Protein AF-A0A7S0SU77-F1 (afdb_monomer_lite)

Structure (mmCIF, N/CA/C/O backbone):
data_AF-A0A7S0SU77-F1
#
_entry.id   AF-A0A7S0SU77-F1
#
loop_
_atom_site.group_PDB
_atom_site.id
_atom_site.type_symbol
_atom_site.label_atom_id
_atom_site.label_alt_id
_atom_site.label_comp_id
_atom_site.label_asym_id
_atom_site.label_entity_id
_atom_site.label_seq_id
_at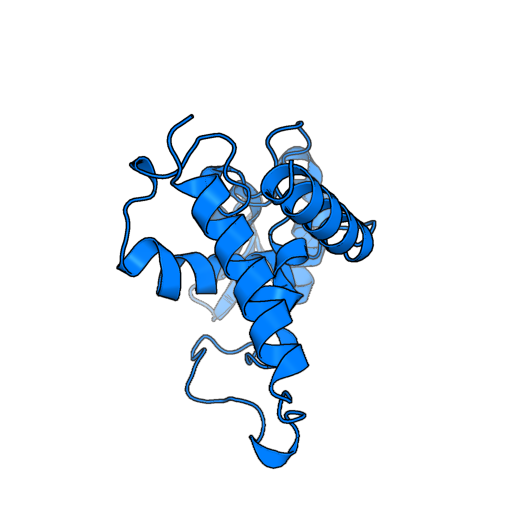om_site.pdbx_PDB_ins_code
_atom_site.Cartn_x
_atom_site.Cartn_y
_atom_site.Cartn_z
_atom_site.occupancy
_atom_site.B_iso_or_equiv
_atom_site.auth_seq_id
_atom_site.auth_comp_id
_atom_site.auth_asym_id
_atom_site.auth_atom_id
_atom_site.pdbx_PDB_model_num
ATOM 1 N N . VAL A 1 1 ? -9.411 13.682 30.760 1.00 48.12 1 VAL A N 1
ATOM 2 C CA . VAL A 1 1 ? -8.298 12.911 31.389 1.00 48.12 1 VAL A CA 1
ATOM 3 C C . VAL A 1 1 ? -8.343 11.433 31.009 1.00 48.12 1 VAL A C 1
ATOM 5 O O . VAL A 1 1 ? -7.315 10.919 30.594 1.00 48.12 1 VAL A O 1
ATOM 8 N N . LYS A 1 2 ? -9.505 10.758 31.080 1.00 39.22 2 LYS A N 1
ATOM 9 C CA . LYS A 1 2 ? -9.653 9.355 30.642 1.00 39.22 2 LYS A CA 1
ATOM 10 C C . LYS A 1 2 ? -9.350 9.152 29.146 1.00 39.22 2 LYS A C 1
ATOM 12 O O . LYS A 1 2 ? -8.587 8.250 28.825 1.00 39.22 2 LYS A O 1
ATOM 17 N N . ASP A 1 3 ? -9.814 10.048 28.273 1.00 48.28 3 ASP A N 1
ATOM 18 C CA . ASP A 1 3 ? -9.594 9.938 26.815 1.00 48.28 3 ASP A CA 1
ATOM 19 C C . ASP A 1 3 ? -8.122 10.114 26.414 1.00 48.28 3 ASP A C 1
ATOM 21 O O . ASP A 1 3 ? -7.603 9.381 25.577 1.00 48.28 3 ASP A O 1
ATOM 25 N N . LEU A 1 4 ? -7.402 11.013 27.096 1.00 39.03 4 LEU A N 1
ATOM 26 C CA . LEU A 1 4 ? -5.976 11.242 26.852 1.00 39.03 4 LEU A CA 1
ATOM 27 C C . LEU A 1 4 ? -5.129 10.021 27.241 1.00 39.03 4 LEU A C 1
ATOM 29 O O . LEU A 1 4 ? -4.204 9.658 26.522 1.00 39.03 4 LEU A O 1
ATOM 33 N N . ILE A 1 5 ? -5.459 9.347 28.348 1.00 43.38 5 ILE A N 1
ATOM 34 C CA . ILE A 1 5 ? -4.754 8.132 28.785 1.00 43.38 5 ILE A CA 1
ATOM 35 C C . ILE A 1 5 ? -5.025 6.980 27.812 1.00 43.38 5 ILE A C 1
ATOM 37 O O . ILE A 1 5 ? -4.089 6.273 27.447 1.00 43.38 5 ILE A O 1
ATOM 41 N N . VAL A 1 6 ? -6.263 6.817 27.333 1.00 51.12 6 VAL A N 1
ATOM 42 C CA . VAL A 1 6 ? -6.616 5.782 26.343 1.00 51.12 6 VAL A CA 1
ATOM 43 C C . VAL A 1 6 ? -5.863 6.007 25.030 1.00 51.12 6 VAL A C 1
ATOM 45 O O . VAL A 1 6 ? -5.179 5.096 24.571 1.00 51.12 6 VAL A O 1
ATOM 48 N N . LEU A 1 7 ? -5.870 7.231 24.494 1.00 45.81 7 LEU A N 1
ATOM 49 C CA . LEU A 1 7 ? -5.096 7.602 23.302 1.00 45.81 7 LEU A CA 1
ATOM 50 C C . LEU A 1 7 ? -3.590 7.382 23.493 1.00 45.81 7 LEU A C 1
ATOM 52 O O . LEU A 1 7 ? -2.919 6.867 22.601 1.00 45.81 7 LEU A O 1
ATOM 56 N N . THR A 1 8 ? -3.051 7.713 24.669 1.00 48.44 8 THR A N 1
ATOM 57 C CA . THR A 1 8 ? -1.627 7.502 24.975 1.00 48.44 8 THR A CA 1
ATOM 58 C C . THR A 1 8 ? -1.294 6.011 25.041 1.00 48.44 8 THR A C 1
ATOM 60 O O . THR A 1 8 ? -0.286 5.583 24.490 1.00 48.44 8 THR A O 1
ATOM 63 N N . THR A 1 9 ? -2.159 5.191 25.639 1.00 50.31 9 THR A N 1
ATOM 64 C CA . THR A 1 9 ? -1.949 3.738 25.770 1.00 50.31 9 THR A CA 1
ATOM 65 C C . THR A 1 9 ? -2.099 3.023 24.423 1.00 50.31 9 THR A C 1
ATOM 67 O O . THR A 1 9 ? -1.315 2.128 24.110 1.00 50.31 9 THR A O 1
ATOM 70 N N . ILE A 1 10 ? -3.044 3.459 23.583 1.00 54.28 10 ILE A N 1
ATOM 71 C CA . ILE A 1 10 ? -3.222 2.967 22.209 1.00 54.28 10 ILE A CA 1
ATOM 72 C C . ILE A 1 10 ? -2.020 3.351 21.345 1.00 54.28 10 ILE A C 1
ATOM 74 O O . ILE A 1 10 ? -1.447 2.479 20.694 1.00 54.28 10 ILE A O 1
ATOM 78 N N . ASN A 1 11 ? -1.554 4.603 21.415 1.00 54.16 11 ASN A N 1
ATOM 79 C CA . ASN A 1 11 ? -0.317 5.024 20.755 1.00 54.16 11 ASN A CA 1
ATOM 80 C C . ASN A 1 11 ? 0.896 4.228 21.249 1.00 54.16 11 ASN A C 1
ATOM 82 O O . ASN A 1 11 ? 1.755 3.880 20.447 1.00 54.16 11 ASN A O 1
ATOM 86 N N . ILE A 1 12 ? 0.984 3.900 22.540 1.00 54.06 12 ILE A N 1
ATOM 87 C CA . ILE A 1 12 ? 2.059 3.056 23.083 1.00 54.06 12 ILE A CA 1
ATOM 88 C C . ILE A 1 12 ? 2.008 1.643 22.485 1.00 54.06 12 ILE A C 1
ATOM 90 O O . ILE A 1 12 ? 3.059 1.097 22.168 1.00 54.06 12 ILE A O 1
ATOM 94 N N . ILE A 1 13 ? 0.825 1.056 22.280 1.00 54.81 13 ILE A N 1
ATOM 95 C CA . ILE A 1 13 ? 0.684 -0.294 21.707 1.00 54.81 13 ILE A CA 1
ATOM 96 C C . ILE A 1 13 ? 0.943 -0.294 20.193 1.00 54.81 13 ILE A C 1
ATOM 98 O O . ILE A 1 13 ? 1.699 -1.148 19.734 1.00 54.81 13 ILE A O 1
ATOM 102 N N . ILE A 1 14 ? 0.425 0.686 19.441 1.00 54.72 14 ILE A N 1
ATOM 103 C CA . ILE A 1 14 ? 0.741 0.874 18.010 1.00 54.72 14 ILE A CA 1
ATOM 104 C C . ILE A 1 14 ? 2.252 1.097 17.828 1.00 54.72 14 ILE A C 1
ATOM 106 O O . ILE A 1 14 ? 2.876 0.505 16.950 1.00 54.72 14 ILE A O 1
ATOM 110 N N . ASN A 1 15 ? 2.884 1.880 18.710 1.00 51.88 15 ASN A N 1
ATOM 111 C CA . ASN A 1 15 ? 4.339 2.053 18.701 1.00 51.88 15 ASN A CA 1
ATOM 112 C C . ASN A 1 15 ? 5.105 0.803 19.170 1.00 51.88 15 ASN A C 1
ATOM 114 O O . ASN A 1 15 ? 6.265 0.643 18.802 1.00 51.88 15 ASN A O 1
ATOM 118 N N . LYS A 1 16 ? 4.493 -0.099 19.947 1.00 49.44 16 LYS A N 1
ATOM 119 C CA . LYS A 1 16 ? 5.104 -1.374 20.364 1.00 49.44 16 LYS A CA 1
ATOM 120 C C . LYS A 1 16 ? 5.043 -2.437 19.261 1.00 49.44 16 LYS A C 1
ATOM 122 O O . LYS A 1 16 ? 5.884 -3.330 19.251 1.00 49.44 16 LYS A O 1
ATOM 127 N N . SER A 1 17 ? 4.082 -2.340 18.337 1.00 48.34 17 SER A N 1
ATOM 128 C CA . SER A 1 17 ? 3.985 -3.179 17.132 1.00 48.34 17 SER A CA 1
ATOM 129 C C . SER A 1 17 ? 4.717 -2.614 15.913 1.00 48.34 17 SER A C 1
ATOM 131 O O . SER A 1 17 ? 4.782 -3.299 14.895 1.00 48.34 17 SER A O 1
ATOM 133 N N . LYS A 1 18 ? 5.272 -1.399 16.003 1.00 55.78 18 LYS A N 1
ATOM 134 C CA . LYS A 1 18 ? 6.080 -0.793 14.939 1.00 55.78 18 LYS A CA 1
ATOM 135 C C . LYS A 1 18 ? 7.290 -1.676 14.653 1.00 55.78 18 LYS A C 1
ATOM 137 O O . LYS A 1 18 ? 8.194 -1.783 15.485 1.00 55.78 18 LYS A O 1
ATOM 142 N N . SER A 1 19 ? 7.327 -2.322 13.491 1.00 54.78 19 SER A N 1
ATOM 143 C CA . SER A 1 19 ? 8.553 -2.981 13.051 1.00 54.78 19 SER A CA 1
ATOM 144 C C . SER A 1 19 ? 9.591 -1.914 12.703 1.00 54.78 19 SER A C 1
ATOM 146 O O . SER A 1 19 ? 9.255 -0.861 12.161 1.00 54.78 19 SER A O 1
ATOM 148 N N . SER A 1 20 ? 10.869 -2.169 13.006 1.00 63.09 20 SER A N 1
ATOM 149 C CA . SER A 1 20 ? 11.957 -1.232 12.676 1.00 63.09 20 SER A CA 1
ATOM 150 C C . SER A 1 20 ? 12.059 -0.961 11.170 1.00 63.09 20 SER A C 1
ATOM 152 O O . SER A 1 20 ? 12.514 0.107 10.776 1.00 63.09 20 SER A O 1
ATOM 154 N N . ASP A 1 21 ? 11.580 -1.903 10.349 1.00 79.75 21 ASP A N 1
ATOM 155 C CA . ASP A 1 21 ? 11.402 -1.761 8.906 1.00 79.75 21 ASP A CA 1
ATOM 156 C C . ASP A 1 21 ? 9.926 -1.909 8.529 1.00 79.75 21 ASP A C 1
ATOM 158 O O . ASP A 1 21 ? 9.311 -2.945 8.784 1.00 79.75 21 ASP A O 1
ATOM 162 N N . CYS A 1 22 ? 9.358 -0.890 7.885 1.00 89.88 22 CYS A N 1
ATOM 163 C CA . CYS A 1 22 ? 7.989 -0.931 7.375 1.00 89.88 22 CYS A CA 1
ATOM 164 C C . CYS A 1 22 ? 7.856 -1.967 6.247 1.00 89.88 22 CYS A C 1
ATOM 166 O O . CYS A 1 22 ? 8.540 -1.878 5.229 1.00 89.88 22 CYS A O 1
ATOM 168 N N . SER A 1 23 ? 6.960 -2.944 6.388 1.00 92.06 23 SER A N 1
ATOM 169 C CA . SER A 1 23 ? 6.750 -3.960 5.348 1.00 92.06 23 SER A CA 1
ATOM 170 C C . SER A 1 23 ? 5.911 -3.407 4.191 1.00 92.06 23 SER A C 1
ATOM 172 O O . SER A 1 23 ? 4.736 -3.094 4.375 1.00 92.06 23 SER A O 1
ATOM 174 N N . LEU A 1 24 ? 6.488 -3.329 2.986 1.00 92.69 24 LEU A N 1
ATOM 175 C CA . LEU A 1 24 ? 5.788 -2.872 1.775 1.00 92.69 24 LEU A CA 1
ATOM 176 C C . LEU A 1 24 ? 4.546 -3.731 1.463 1.00 92.69 24 LEU A C 1
ATOM 178 O O . LEU A 1 24 ? 3.462 -3.187 1.283 1.00 92.69 24 LEU A O 1
ATOM 182 N N . ASP A 1 25 ? 4.672 -5.065 1.494 1.00 90.12 25 ASP A N 1
ATOM 183 C CA . ASP A 1 25 ? 3.552 -5.989 1.231 1.00 90.12 25 ASP A CA 1
ATOM 184 C C . ASP A 1 25 ? 2.403 -5.812 2.234 1.00 90.12 25 ASP A C 1
ATOM 186 O O . ASP A 1 25 ? 1.240 -5.767 1.837 1.00 90.12 25 ASP A O 1
ATOM 190 N N . LEU A 1 26 ? 2.707 -5.670 3.530 1.00 90.56 26 LEU A N 1
ATOM 191 C CA . LEU A 1 26 ? 1.669 -5.453 4.543 1.00 90.56 26 LEU A CA 1
ATOM 192 C C . LEU A 1 26 ? 1.050 -4.057 4.421 1.00 90.56 26 LEU A C 1
ATOM 194 O O . LEU A 1 26 ? -0.166 -3.926 4.529 1.00 90.56 26 LEU A O 1
ATOM 198 N N . SER A 1 27 ? 1.860 -3.033 4.134 1.00 93.75 27 SER A N 1
ATOM 199 C CA . SER A 1 27 ? 1.376 -1.673 3.873 1.00 93.75 27 SER A CA 1
ATOM 200 C C . SER A 1 27 ? 0.378 -1.659 2.712 1.00 93.75 27 SER A C 1
ATOM 202 O O . SER A 1 27 ? -0.703 -1.083 2.825 1.00 93.75 27 SER A O 1
ATOM 204 N N . ARG A 1 28 ? 0.688 -2.380 1.626 1.00 93.06 28 ARG A N 1
ATOM 205 C CA . ARG A 1 28 ? -0.196 -2.557 0.468 1.00 93.06 28 ARG A CA 1
ATOM 206 C C . ARG A 1 28 ? -1.517 -3.231 0.836 1.00 93.06 28 ARG A C 1
ATOM 208 O O . ARG A 1 28 ? -2.565 -2.756 0.408 1.00 93.06 28 ARG A O 1
ATOM 215 N N . ARG A 1 29 ? -1.496 -4.300 1.644 1.00 90.06 29 ARG A N 1
ATOM 216 C CA . ARG A 1 29 ? -2.728 -4.970 2.118 1.00 90.06 29 ARG A CA 1
ATOM 217 C C . ARG A 1 29 ? -3.611 -4.027 2.920 1.00 90.06 29 ARG A C 1
ATOM 219 O O . ARG A 1 29 ? -4.811 -3.954 2.680 1.00 90.06 29 ARG A O 1
ATOM 226 N N . VAL A 1 30 ? -3.014 -3.298 3.860 1.00 92.19 30 VAL A N 1
ATOM 227 C CA . VAL A 1 30 ? -3.751 -2.335 4.683 1.00 92.19 30 VAL A CA 1
ATOM 228 C C . VAL A 1 30 ? -4.334 -1.228 3.809 1.00 92.19 30 VAL A C 1
ATOM 230 O O . VAL A 1 30 ? -5.505 -0.903 3.959 1.00 92.19 30 VAL A O 1
ATOM 233 N N . LEU A 1 31 ? -3.579 -0.709 2.837 1.00 93.12 31 LEU A N 1
ATOM 234 C CA . LEU A 1 31 ? -4.092 0.276 1.885 1.00 93.12 31 LEU A CA 1
ATOM 235 C C . LEU A 1 31 ? -5.298 -0.253 1.090 1.00 93.12 31 LEU A C 1
ATOM 237 O O . LEU A 1 31 ? -6.276 0.470 0.911 1.00 93.12 31 LEU A O 1
ATOM 241 N N . GLN A 1 32 ? -5.255 -1.505 0.625 1.00 90.62 32 GLN A N 1
ATOM 242 C CA . GLN A 1 32 ? -6.391 -2.133 -0.061 1.00 90.62 32 GLN A CA 1
ATOM 243 C C . GLN A 1 32 ? -7.636 -2.187 0.834 1.00 90.62 32 GLN A C 1
ATOM 245 O O . GLN A 1 32 ? -8.726 -1.849 0.377 1.00 90.62 32 GLN A O 1
ATOM 250 N N . LEU A 1 33 ? -7.471 -2.542 2.109 1.00 89.00 33 LEU A N 1
ATOM 251 C CA . LEU A 1 33 ? -8.566 -2.601 3.079 1.00 89.00 33 LEU A CA 1
ATOM 252 C C . LEU A 1 33 ? -9.108 -1.223 3.444 1.00 89.00 33 LEU A C 1
ATOM 254 O O . LEU A 1 33 ? -10.317 -1.053 3.519 1.00 89.00 33 LEU A O 1
ATOM 258 N N . ILE A 1 34 ? -8.244 -0.220 3.601 1.00 91.12 34 ILE A N 1
ATOM 259 C CA . ILE A 1 34 ? -8.670 1.170 3.801 1.00 91.12 34 ILE A CA 1
ATOM 260 C C . ILE A 1 34 ? -9.534 1.624 2.622 1.00 91.12 34 ILE A C 1
ATOM 262 O O . ILE A 1 34 ? -10.622 2.158 2.828 1.00 91.12 34 ILE A O 1
ATOM 266 N N . ASN A 1 35 ? -9.097 1.368 1.387 1.00 90.69 35 ASN A N 1
ATOM 267 C CA . ASN A 1 35 ? -9.875 1.723 0.201 1.00 90.69 35 ASN A CA 1
ATOM 268 C C . ASN A 1 35 ? -11.226 0.991 0.150 1.00 90.69 35 ASN A C 1
ATOM 270 O O . ASN A 1 35 ? -12.231 1.582 -0.235 1.00 90.69 35 ASN A O 1
ATOM 274 N N . GLN A 1 36 ? -11.254 -0.285 0.538 1.00 86.81 36 GLN A N 1
ATOM 275 C CA . GLN A 1 36 ? -12.454 -1.115 0.477 1.00 86.81 36 GLN A CA 1
ATOM 276 C C . GLN A 1 36 ? -13.458 -0.819 1.599 1.00 86.81 36 GLN A C 1
ATOM 278 O O . GLN A 1 36 ? -14.658 -0.759 1.339 1.00 86.81 36 GLN A O 1
ATOM 283 N N . ASP A 1 37 ? -12.989 -0.667 2.835 1.00 84.25 37 ASP A N 1
ATOM 284 C CA . ASP A 1 37 ? -13.837 -0.660 4.031 1.00 84.25 37 ASP A CA 1
ATOM 285 C C . ASP A 1 37 ? -14.029 0.746 4.618 1.00 84.25 37 ASP A C 1
ATOM 287 O O . ASP A 1 37 ? -15.045 0.999 5.258 1.00 84.25 37 ASP A O 1
ATOM 291 N N . VAL A 1 38 ? -13.078 1.664 4.405 1.00 87.75 38 VAL A N 1
ATOM 292 C CA . VAL A 1 38 ? -13.149 3.039 4.930 1.00 87.75 38 VAL A CA 1
ATOM 293 C C . VAL A 1 38 ? -13.573 4.000 3.824 1.00 87.75 38 VAL A C 1
ATOM 295 O O . VAL A 1 38 ? -14.620 4.634 3.922 1.00 87.75 38 VAL A O 1
ATOM 298 N N . LEU A 1 39 ? -12.811 4.075 2.731 1.00 89.31 39 LEU A N 1
ATOM 299 C CA . LEU A 1 39 ? -13.058 5.057 1.665 1.00 89.31 39 LEU A CA 1
ATOM 300 C C . LEU A 1 39 ? -14.261 4.725 0.773 1.00 89.31 39 LEU A C 1
ATOM 302 O O . LEU A 1 39 ? -14.671 5.545 -0.043 1.00 89.31 39 LEU A O 1
ATOM 306 N N . SER A 1 40 ? -14.859 3.544 0.940 1.00 89.00 40 SER A N 1
ATOM 307 C CA . SER A 1 40 ? -16.170 3.235 0.362 1.00 89.00 40 SER A CA 1
ATOM 308 C C . SER A 1 40 ? -17.320 3.958 1.072 1.00 89.00 40 SER A C 1
ATOM 310 O O . SER A 1 40 ? -18.411 4.055 0.514 1.00 89.00 40 SER A O 1
ATOM 312 N N . ILE A 1 41 ? -17.081 4.470 2.285 1.00 87.88 41 ILE A N 1
ATOM 313 C CA . ILE A 1 41 ? -18.077 5.130 3.139 1.00 87.88 41 ILE A CA 1
ATOM 314 C C . ILE A 1 41 ? -17.813 6.639 3.227 1.00 87.88 41 ILE A C 1
ATOM 316 O O . ILE A 1 41 ? -18.756 7.428 3.241 1.00 87.88 41 ILE A O 1
ATOM 320 N N . VAL A 1 42 ? -16.543 7.051 3.284 1.00 88.12 42 VAL A N 1
ATOM 321 C CA . VAL A 1 42 ? -16.132 8.450 3.502 1.00 88.12 42 VAL A CA 1
ATOM 322 C C . VAL A 1 42 ? -15.123 8.924 2.455 1.00 88.12 42 VAL A C 1
ATOM 324 O O . VAL A 1 42 ? -14.344 8.137 1.925 1.00 88.12 42 VAL A O 1
ATOM 327 N N . SER A 1 43 ? -15.107 10.229 2.165 1.00 87.62 43 SER A N 1
ATOM 328 C CA . SER A 1 43 ? -14.126 10.814 1.238 1.00 87.62 43 SER A CA 1
ATOM 329 C C . SER A 1 43 ? -12.765 10.994 1.908 1.00 87.62 43 SER A C 1
ATOM 331 O O . SER A 1 43 ? -12.689 11.392 3.071 1.00 87.62 43 SER A O 1
ATOM 333 N N . ILE A 1 44 ? -11.682 10.807 1.151 1.00 86.88 44 ILE A N 1
ATOM 334 C CA . ILE A 1 44 ? -10.321 11.114 1.612 1.00 86.88 44 ILE A CA 1
ATOM 335 C C . ILE A 1 44 ? -10.167 12.583 2.039 1.00 86.88 44 ILE A C 1
ATOM 337 O O . ILE A 1 44 ? -9.430 12.867 2.978 1.00 86.88 44 ILE A O 1
ATOM 341 N N . ASP A 1 45 ? -10.915 13.500 1.416 1.00 88.25 45 ASP A N 1
ATOM 342 C CA . ASP A 1 45 ? -10.881 14.939 1.724 1.00 88.25 45 ASP A CA 1
ATOM 343 C C . ASP A 1 45 ? -11.501 15.268 3.087 1.00 88.25 45 ASP A C 1
ATOM 345 O O . ASP A 1 45 ? -11.249 16.328 3.651 1.00 88.25 45 ASP A O 1
ATOM 349 N N . SER A 1 46 ? -12.319 14.356 3.623 1.00 87.44 46 SER A N 1
ATOM 350 C CA . SER A 1 46 ? -12.888 14.485 4.968 1.00 87.44 46 SER A CA 1
ATOM 351 C C . SER A 1 46 ? -11.942 13.998 6.067 1.00 87.44 46 SER A C 1
ATOM 353 O O . SER A 1 46 ? -12.229 14.186 7.246 1.00 87.44 46 SER A O 1
ATOM 355 N N . MET A 1 47 ? -10.816 13.377 5.698 1.00 89.44 47 MET A N 1
ATOM 356 C CA . MET A 1 47 ? -9.818 12.902 6.650 1.00 89.44 47 MET A CA 1
ATOM 357 C C . MET A 1 47 ? -8.872 14.040 7.043 1.00 89.44 47 MET A C 1
ATOM 359 O O . MET A 1 47 ? -8.354 14.760 6.190 1.00 89.44 47 MET A O 1
ATOM 363 N N . SER A 1 48 ? -8.557 14.139 8.333 1.00 88.81 48 SER A N 1
ATOM 364 C CA . SER A 1 48 ? -7.499 15.014 8.841 1.00 88.81 48 SER A CA 1
ATOM 365 C C . SER A 1 48 ? -6.177 14.778 8.101 1.00 88.81 48 SER A C 1
ATOM 367 O O . SER A 1 48 ? -5.801 13.637 7.808 1.00 88.81 48 SER A O 1
ATOM 369 N N . SER A 1 49 ? -5.414 15.845 7.851 1.00 86.88 49 SER A N 1
ATOM 370 C CA . SER A 1 49 ? -4.071 15.745 7.263 1.00 86.88 49 SER A CA 1
ATOM 371 C C . SER A 1 49 ? -3.107 14.932 8.132 1.00 86.88 49 SER A C 1
ATOM 373 O O . SER A 1 49 ? -2.157 14.350 7.614 1.00 86.88 49 SER A O 1
ATOM 375 N N . ASN A 1 50 ? -3.369 14.849 9.440 1.00 84.38 50 ASN A N 1
ATOM 376 C CA . ASN A 1 50 ? -2.584 14.071 10.398 1.00 84.38 50 ASN A CA 1
ATOM 377 C C . ASN A 1 50 ? -3.089 12.627 10.558 1.00 84.38 50 ASN A C 1
ATOM 379 O O . ASN A 1 50 ? -2.506 11.857 11.321 1.00 84.38 50 ASN A O 1
ATOM 383 N N . CYS A 1 51 ? -4.161 12.246 9.857 1.00 90.00 51 CYS A N 1
ATOM 384 C CA . CYS A 1 51 ? -4.699 10.897 9.917 1.00 90.00 51 CYS A CA 1
ATOM 385 C C . CYS A 1 51 ? -3.662 9.880 9.425 1.00 90.00 51 CYS A C 1
ATOM 387 O O . CYS A 1 51 ? -3.175 9.941 8.291 1.00 90.00 51 CYS A O 1
ATOM 389 N N . GLN A 1 52 ? -3.368 8.899 10.273 1.00 89.06 52 GLN A N 1
ATOM 390 C CA . GLN A 1 52 ? -2.365 7.876 9.987 1.00 89.06 52 GLN A CA 1
ATOM 391 C C . GLN A 1 52 ? -2.837 6.844 8.952 1.00 89.06 52 GLN A C 1
ATOM 393 O O . GLN A 1 52 ? -2.018 6.198 8.302 1.00 89.06 52 GLN A O 1
ATOM 398 N N . LEU A 1 53 ? -4.156 6.706 8.779 1.00 91.56 53 LEU A N 1
ATOM 399 C CA . LEU A 1 53 ? -4.765 5.863 7.747 1.00 91.56 53 LEU A CA 1
ATOM 400 C C . LEU A 1 53 ? -4.981 6.600 6.421 1.00 91.56 53 LEU A C 1
ATOM 402 O O . LEU A 1 53 ? -5.468 5.991 5.474 1.00 91.56 53 LEU A O 1
ATOM 406 N N . ASN A 1 54 ? -4.651 7.892 6.328 1.00 92.56 54 ASN A N 1
ATOM 407 C CA . ASN A 1 54 ? -4.837 8.637 5.090 1.00 92.56 54 ASN A CA 1
ATOM 408 C C . ASN A 1 54 ? -3.910 8.057 4.000 1.00 92.56 54 ASN A C 1
ATOM 410 O O . ASN A 1 54 ? -2.687 8.078 4.177 1.00 92.56 54 ASN A O 1
ATOM 414 N N . PRO A 1 55 ? -4.443 7.570 2.862 1.00 93.62 55 PRO A N 1
ATOM 415 C CA . PRO A 1 55 ? -3.631 7.033 1.770 1.00 93.62 55 PRO A CA 1
ATOM 416 C C . PRO A 1 55 ? -2.529 7.974 1.278 1.00 93.62 55 PRO A C 1
ATOM 418 O O . PRO A 1 55 ? -1.460 7.505 0.885 1.00 93.62 55 PRO A O 1
ATOM 421 N N . ASN A 1 56 ? -2.753 9.290 1.333 1.00 93.06 56 ASN A N 1
ATOM 422 C CA . ASN A 1 56 ? -1.771 10.292 0.911 1.00 93.06 56 ASN A CA 1
ATOM 423 C C . ASN A 1 56 ? -0.551 10.34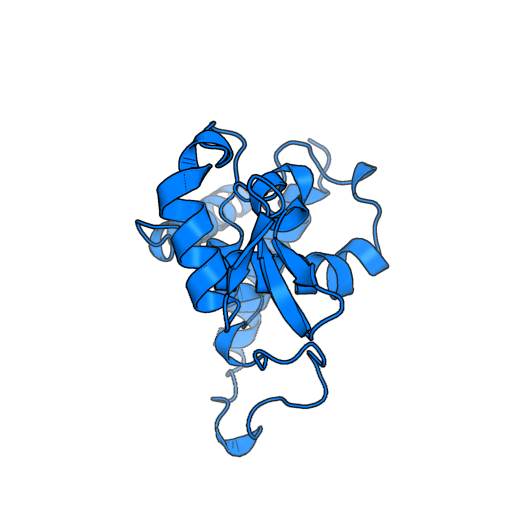9 1.838 1.00 93.06 56 ASN A C 1
ATOM 425 O O . ASN A 1 56 ? 0.535 10.729 1.405 1.00 93.06 56 ASN A O 1
ATOM 429 N N . ASN A 1 57 ? -0.716 9.924 3.090 1.00 93.44 57 ASN A N 1
ATOM 430 C CA . ASN A 1 57 ? 0.359 9.837 4.067 1.00 93.44 57 ASN A CA 1
ATOM 431 C C . ASN A 1 57 ? 1.116 8.505 3.980 1.00 93.44 57 ASN A C 1
ATOM 433 O O . ASN A 1 57 ? 2.127 8.346 4.658 1.00 93.44 57 ASN A O 1
ATOM 437 N N . ASN A 1 58 ? 0.681 7.534 3.167 1.00 94.94 58 ASN A N 1
ATOM 438 C CA . ASN A 1 58 ? 1.385 6.260 3.038 1.00 94.94 58 ASN A CA 1
ATOM 439 C C . ASN A 1 58 ? 2.813 6.479 2.526 1.00 94.94 58 ASN A C 1
ATOM 441 O O . ASN A 1 58 ? 3.029 6.958 1.412 1.00 94.94 58 ASN A O 1
ATOM 445 N N . LYS A 1 59 ? 3.803 6.030 3.301 1.00 95.38 59 LYS A N 1
ATOM 446 C CA . LYS A 1 59 ? 5.217 6.203 2.957 1.00 95.38 59 LYS A CA 1
ATOM 447 C C . LYS A 1 59 ? 5.643 5.570 1.627 1.00 95.38 59 LYS A C 1
ATOM 449 O O . LYS A 1 59 ? 6.676 5.946 1.074 1.00 95.38 59 LYS A O 1
ATOM 454 N N . TYR A 1 60 ? 4.874 4.596 1.143 1.00 96.62 60 TYR A N 1
ATOM 455 C CA . TYR A 1 60 ? 5.117 3.875 -0.105 1.00 96.62 60 TYR A CA 1
ATOM 456 C C . TYR A 1 60 ? 4.187 4.291 -1.248 1.00 96.62 60 TYR A C 1
ATOM 458 O O . TYR A 1 60 ? 4.172 3.621 -2.275 1.00 96.62 60 TYR A O 1
ATOM 466 N N . ILE A 1 61 ? 3.430 5.386 -1.110 1.00 95.12 61 ILE A N 1
ATOM 467 C CA . ILE A 1 61 ? 2.424 5.792 -2.102 1.00 95.12 61 ILE A CA 1
ATOM 468 C C . ILE A 1 61 ? 2.981 5.896 -3.530 1.00 95.12 61 ILE A C 1
ATOM 470 O O . ILE A 1 61 ? 2.323 5.461 -4.470 1.00 95.12 61 ILE A O 1
ATOM 474 N N . ASP A 1 62 ? 4.196 6.422 -3.705 1.00 96.31 62 ASP A N 1
ATOM 475 C CA . ASP A 1 62 ? 4.807 6.546 -5.032 1.00 96.31 62 ASP A CA 1
ATOM 476 C C . ASP A 1 62 ? 5.341 5.207 -5.560 1.00 96.31 62 ASP A C 1
ATOM 478 O O . ASP A 1 62 ? 5.123 4.868 -6.722 1.00 96.31 62 ASP A O 1
ATOM 482 N N . ILE A 1 63 ? 5.942 4.392 -4.685 1.00 96.19 63 ILE A N 1
ATOM 483 C CA . ILE A 1 63 ? 6.389 3.032 -5.018 1.00 96.19 63 ILE A CA 1
ATOM 484 C C . ILE A 1 63 ? 5.221 2.178 -5.525 1.00 96.19 63 ILE A C 1
ATOM 486 O O . ILE A 1 63 ? 5.355 1.485 -6.533 1.00 96.19 63 ILE A O 1
ATOM 490 N N . GLU A 1 64 ? 4.070 2.243 -4.850 1.00 94.88 64 GLU A N 1
ATOM 491 C CA . GLU A 1 64 ? 2.862 1.505 -5.233 1.00 94.88 64 GLU A CA 1
ATOM 492 C C . GLU A 1 64 ? 2.319 1.949 -6.594 1.00 94.88 64 GLU A C 1
ATOM 494 O O . GLU A 1 64 ? 1.939 1.109 -7.410 1.00 94.88 64 GLU A O 1
ATOM 499 N N . LYS A 1 65 ? 2.349 3.257 -6.890 1.00 95.25 65 LYS A N 1
ATOM 500 C CA . LYS A 1 65 ? 1.943 3.790 -8.202 1.00 95.25 65 LYS A CA 1
ATOM 501 C C . LYS A 1 65 ? 2.788 3.256 -9.354 1.00 95.25 65 LYS A C 1
ATOM 503 O O . LYS A 1 65 ? 2.291 3.237 -10.471 1.00 95.25 65 LYS A O 1
ATOM 508 N N . HIS A 1 66 ? 4.015 2.815 -9.087 1.00 96.31 66 HIS A N 1
ATOM 509 C CA . HIS A 1 66 ? 4.950 2.293 -10.084 1.00 96.31 66 HIS A CA 1
ATOM 510 C C . HIS A 1 66 ? 5.120 0.766 -10.009 1.00 96.31 66 HIS A C 1
ATOM 512 O O . HIS A 1 66 ? 6.060 0.211 -10.585 1.00 96.31 66 HIS A O 1
ATOM 518 N N . HIS A 1 67 ? 4.236 0.064 -9.300 1.00 93.94 67 HIS A N 1
ATOM 519 C CA . HIS A 1 67 ? 4.245 -1.390 -9.177 1.00 93.94 67 HIS A CA 1
ATOM 520 C C . HIS A 1 67 ? 3.158 -2.004 -10.078 1.00 93.94 67 HIS A C 1
ATOM 522 O O . HIS A 1 67 ? 1.989 -2.092 -9.701 1.00 93.94 67 HIS A O 1
ATOM 528 N N . HIS A 1 68 ? 3.537 -2.433 -11.286 1.00 92.56 68 HIS A N 1
ATOM 529 C CA . HIS A 1 68 ? 2.587 -2.850 -12.326 1.00 92.56 68 HIS A CA 1
ATOM 530 C C . HIS A 1 68 ? 2.685 -4.337 -12.675 1.00 92.56 68 HIS A C 1
ATOM 532 O O . HIS A 1 68 ? 3.715 -4.976 -12.466 1.00 92.56 68 HIS A O 1
ATOM 538 N N . ILE A 1 69 ? 1.620 -4.867 -13.277 1.00 93.19 69 ILE A N 1
ATOM 539 C CA . ILE A 1 69 ? 1.643 -6.129 -14.023 1.00 93.19 69 ILE A CA 1
ATOM 540 C C . ILE A 1 69 ? 1.667 -5.762 -15.509 1.00 93.19 69 ILE A C 1
ATOM 542 O O . ILE A 1 69 ? 0.829 -4.987 -15.968 1.00 93.19 69 ILE A O 1
ATOM 546 N N . SER A 1 70 ? 2.648 -6.273 -16.246 1.00 93.19 70 SER A N 1
ATOM 547 C CA . SER A 1 70 ? 2.789 -6.054 -17.683 1.00 93.19 70 SER A CA 1
ATOM 548 C C . SER A 1 70 ? 1.747 -6.853 -18.474 1.00 93.19 70 SER A C 1
ATOM 550 O O . SER A 1 70 ? 1.109 -7.776 -17.965 1.00 93.19 70 SER A O 1
ATOM 552 N N . ASN A 1 71 ? 1.649 -6.578 -19.776 1.00 90.06 71 ASN A N 1
ATOM 553 C CA . ASN A 1 71 ? 0.787 -7.343 -20.685 1.00 90.06 71 ASN A CA 1
ATOM 554 C C . ASN A 1 71 ? 1.151 -8.841 -20.760 1.00 90.06 71 ASN A C 1
ATOM 556 O O . ASN A 1 71 ? 0.304 -9.650 -21.126 1.00 90.06 71 ASN A O 1
ATOM 560 N N . SER A 1 72 ? 2.393 -9.220 -20.424 1.00 91.12 72 SER A N 1
ATOM 561 C CA . SER A 1 72 ? 2.830 -10.624 -20.369 1.00 91.12 72 SER A CA 1
ATOM 562 C C . SER A 1 72 ? 2.484 -11.320 -19.049 1.00 91.12 72 SER A C 1
ATOM 564 O O . SER A 1 72 ? 2.778 -12.504 -18.896 1.00 91.12 72 SER A O 1
ATOM 566 N N . GLY A 1 73 ? 1.886 -10.607 -18.089 1.00 91.94 73 GLY A N 1
ATOM 567 C CA . GLY A 1 73 ? 1.622 -11.108 -16.740 1.00 91.94 73 GLY A CA 1
ATOM 568 C C . GLY A 1 73 ? 2.840 -11.079 -15.808 1.00 91.94 73 GLY A C 1
ATOM 569 O O . GLY A 1 73 ? 2.733 -11.505 -14.659 1.00 91.94 73 GLY A O 1
ATOM 570 N N . ASP A 1 74 ? 3.989 -10.572 -16.268 1.00 95.38 74 ASP A N 1
ATOM 571 C CA . ASP A 1 74 ? 5.159 -10.353 -15.416 1.00 95.38 74 ASP A CA 1
ATOM 572 C C . ASP A 1 74 ? 4.998 -9.060 -14.601 1.00 95.38 74 ASP A C 1
ATOM 574 O O . ASP A 1 74 ? 4.330 -8.113 -15.007 1.00 95.38 74 ASP A O 1
ATOM 578 N N . TRP A 1 75 ? 5.654 -8.981 -13.448 1.00 96.50 75 TRP A N 1
ATOM 579 C CA . TRP A 1 75 ? 5.676 -7.769 -12.6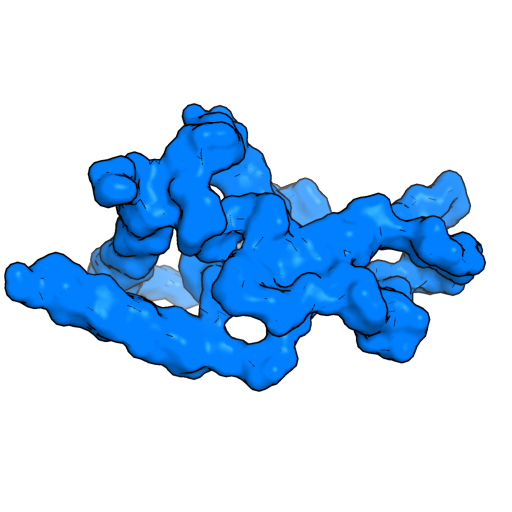32 1.00 96.50 75 TRP A CA 1
ATOM 580 C C . TRP A 1 75 ? 6.685 -6.770 -13.197 1.00 96.50 75 TRP A C 1
ATOM 582 O O . TRP A 1 75 ? 7.839 -7.126 -13.416 1.00 96.50 75 TRP A O 1
ATOM 592 N N . GLN A 1 76 ? 6.289 -5.519 -13.404 1.00 97.56 76 GLN A N 1
ATOM 593 C CA . GLN A 1 76 ? 7.108 -4.485 -14.031 1.00 97.56 76 GLN A CA 1
ATOM 594 C C . GLN A 1 76 ? 7.344 -3.300 -13.093 1.00 97.56 76 GLN A C 1
ATOM 596 O O . GLN A 1 76 ? 6.415 -2.764 -12.490 1.00 97.56 76 GLN A O 1
ATOM 601 N N . CYS A 1 77 ? 8.601 -2.861 -13.015 1.00 97.94 77 CYS A N 1
ATOM 602 C CA . CYS A 1 77 ? 8.978 -1.611 -12.362 1.00 97.94 77 CYS A CA 1
ATOM 603 C C . CYS A 1 77 ? 8.630 -0.417 -13.257 1.00 97.94 77 CYS A C 1
ATOM 605 O O . CYS A 1 77 ? 9.179 -0.298 -14.351 1.00 97.94 77 CYS A O 1
ATOM 607 N N . GLY A 1 78 ? 7.780 0.489 -12.779 1.00 97.19 78 GLY A N 1
ATOM 608 C CA . GLY A 1 78 ? 7.386 1.702 -13.499 1.00 97.19 78 GLY A CA 1
ATOM 609 C C . GLY A 1 78 ? 8.501 2.744 -13.647 1.00 97.19 78 GLY A C 1
ATOM 610 O O . GLY A 1 78 ? 8.440 3.558 -14.559 1.00 97.19 78 GLY A O 1
ATOM 611 N N . TYR A 1 79 ? 9.550 2.701 -12.816 1.00 97.62 79 TYR A N 1
ATOM 612 C CA . TYR A 1 79 ? 10.664 3.658 -12.903 1.00 97.62 79 TYR A CA 1
ATOM 613 C C . TYR A 1 79 ? 11.696 3.301 -13.980 1.00 97.62 79 TYR A C 1
ATOM 615 O O . TYR A 1 79 ? 12.255 4.184 -14.625 1.00 97.62 79 TYR A O 1
ATOM 623 N N . CYS A 1 80 ? 12.000 2.010 -14.158 1.00 97.56 80 CYS A N 1
ATOM 624 C CA . CYS A 1 80 ? 13.076 1.559 -15.052 1.00 97.56 80 CYS A CA 1
ATOM 625 C C . CYS A 1 80 ? 12.688 0.423 -16.009 1.00 97.56 80 CYS A C 1
ATOM 627 O O . CYS A 1 80 ? 13.554 -0.123 -16.693 1.00 97.56 80 CYS A O 1
ATOM 629 N N . ASN A 1 81 ? 11.408 0.046 -16.058 1.00 96.56 81 ASN A N 1
ATOM 630 C CA . ASN A 1 81 ? 10.840 -0.976 -16.945 1.00 96.56 81 ASN A CA 1
ATOM 631 C C . ASN A 1 81 ? 11.402 -2.399 -16.787 1.00 96.56 81 ASN A C 1
ATOM 633 O O . ASN A 1 81 ? 11.148 -3.262 -17.625 1.00 96.56 81 ASN A O 1
ATOM 637 N N . LYS A 1 82 ? 12.139 -2.691 -15.707 1.00 97.56 82 LYS A N 1
ATOM 638 C CA . LYS A 1 82 ? 12.593 -4.059 -15.417 1.00 97.56 82 LYS A CA 1
ATOM 639 C C . LYS A 1 82 ? 11.415 -4.977 -15.102 1.00 97.56 82 LYS A C 1
ATOM 641 O O . LYS A 1 82 ? 10.518 -4.593 -14.354 1.00 97.56 82 LYS A O 1
ATOM 646 N N . LEU A 1 83 ? 11.479 -6.197 -15.632 1.00 97.69 83 LEU A N 1
ATOM 647 C CA . LEU A 1 83 ? 10.482 -7.248 -15.436 1.00 97.69 83 LEU A CA 1
ATOM 648 C C . LEU A 1 83 ? 10.926 -8.257 -14.371 1.00 97.69 83 LEU A C 1
ATOM 650 O O . LEU A 1 83 ? 12.112 -8.566 -14.229 1.00 97.69 83 LEU A O 1
ATOM 654 N N . PHE A 1 84 ? 9.957 -8.798 -13.643 1.00 97.50 84 PHE A N 1
ATOM 655 C CA . PHE A 1 84 ? 10.139 -9.698 -12.514 1.00 97.50 84 PHE A CA 1
ATOM 656 C C . PHE A 1 84 ? 9.082 -10.799 -12.535 1.00 97.50 84 PHE A C 1
ATOM 658 O O . PHE A 1 84 ? 7.909 -10.568 -12.804 1.00 97.50 84 PHE A O 1
ATOM 665 N N . ARG A 1 85 ? 9.484 -12.011 -12.148 1.00 94.50 85 ARG A N 1
ATOM 666 C CA . ARG A 1 85 ? 8.580 -13.172 -12.095 1.00 94.50 85 ARG A CA 1
ATOM 667 C C . ARG A 1 85 ? 7.606 -13.159 -10.913 1.00 94.50 85 ARG A C 1
ATOM 669 O O . ARG A 1 85 ? 6.699 -13.977 -10.864 1.00 94.50 85 ARG A O 1
ATOM 676 N N . SER A 1 86 ? 7.811 -12.289 -9.922 1.00 93.81 86 SER A N 1
ATOM 677 C CA . SER A 1 86 ? 6.905 -12.160 -8.776 1.00 93.81 86 SER A CA 1
ATOM 678 C C . SER A 1 86 ? 6.951 -10.757 -8.174 1.00 93.81 86 SER A C 1
ATOM 680 O O . SER A 1 86 ? 8.013 -10.126 -8.172 1.00 93.81 86 SER A O 1
ATOM 682 N N . SER A 1 87 ? 5.829 -10.319 -7.589 1.00 92.12 87 SER A N 1
ATOM 683 C CA . SER A 1 87 ? 5.727 -9.041 -6.866 1.00 92.12 87 SER A CA 1
ATOM 684 C C . SER A 1 87 ? 6.781 -8.939 -5.763 1.00 92.12 87 SER A C 1
ATOM 686 O O . SER A 1 87 ? 7.445 -7.920 -5.655 1.00 92.12 87 SER A O 1
ATOM 688 N N . LYS A 1 88 ? 7.086 -10.032 -5.045 1.00 93.31 88 LYS A N 1
ATOM 689 C CA . LYS A 1 88 ? 8.151 -10.049 -4.024 1.00 93.31 88 LYS A CA 1
ATOM 690 C C . LYS A 1 88 ? 9.516 -9.605 -4.570 1.00 93.31 88 LYS A C 1
ATOM 692 O O . LYS A 1 88 ? 10.285 -8.949 -3.865 1.00 93.31 88 LYS A O 1
ATOM 697 N N . TYR A 1 89 ? 9.868 -10.010 -5.792 1.00 96.00 89 TYR A N 1
ATOM 698 C CA . TYR A 1 89 ? 11.143 -9.612 -6.393 1.00 96.00 89 TYR A CA 1
ATOM 699 C C . TYR A 1 89 ? 11.128 -8.164 -6.874 1.00 96.00 89 TYR A C 1
ATOM 701 O O . TYR A 1 89 ? 12.154 -7.494 -6.740 1.00 96.00 89 TYR A O 1
ATOM 709 N N . LEU A 1 90 ? 9.983 -7.692 -7.372 1.00 96.38 90 LEU A N 1
ATOM 710 C CA . LEU A 1 90 ? 9.779 -6.290 -7.712 1.00 96.38 90 LEU A CA 1
ATOM 711 C C . LEU A 1 90 ? 9.845 -5.405 -6.458 1.00 96.38 90 LEU A C 1
ATOM 713 O O . LEU A 1 90 ? 10.645 -4.480 -6.427 1.00 96.38 90 LEU A O 1
ATOM 717 N N . ASP A 1 91 ? 9.128 -5.748 -5.390 1.00 95.12 91 ASP A N 1
ATOM 718 C CA . ASP A 1 91 ? 9.151 -5.061 -4.092 1.00 95.12 91 ASP A CA 1
ATOM 719 C C . ASP A 1 91 ? 10.580 -4.886 -3.569 1.00 95.12 91 ASP A C 1
ATOM 721 O O . ASP A 1 91 ? 11.027 -3.782 -3.256 1.00 95.12 91 ASP A O 1
ATOM 725 N N . ARG A 1 92 ? 11.359 -5.974 -3.552 1.00 95.81 92 ARG A N 1
ATOM 726 C CA . ARG A 1 92 ? 12.770 -5.915 -3.153 1.00 95.81 92 ARG A CA 1
ATOM 727 C C . ARG A 1 92 ? 13.596 -5.024 -4.080 1.00 95.81 92 ARG A C 1
ATOM 729 O O . ARG A 1 92 ? 14.520 -4.356 -3.622 1.00 95.81 92 ARG A O 1
ATOM 736 N N . HIS A 1 93 ? 13.329 -5.050 -5.382 1.00 97.19 93 HIS A N 1
ATOM 737 C CA . HIS A 1 93 ? 14.003 -4.168 -6.328 1.00 97.19 93 HIS A CA 1
ATOM 738 C C . HIS A 1 93 ? 13.682 -2.697 -6.041 1.00 97.19 93 HIS A C 1
ATOM 740 O O . HIS A 1 93 ? 14.622 -1.907 -5.947 1.00 97.19 93 HIS A O 1
ATOM 746 N N . MET A 1 94 ? 12.409 -2.359 -5.827 1.00 96.38 94 MET A N 1
ATOM 747 C CA . MET A 1 94 ? 11.954 -1.008 -5.502 1.00 96.38 94 MET A CA 1
ATOM 748 C C . MET A 1 94 ? 12.653 -0.474 -4.251 1.00 96.38 94 MET A C 1
ATOM 750 O O . MET A 1 94 ? 13.301 0.567 -4.298 1.00 96.38 94 MET A O 1
ATOM 754 N N . LEU A 1 95 ? 12.641 -1.239 -3.158 1.00 94.81 95 LEU A N 1
ATOM 755 C CA . LEU A 1 95 ? 13.240 -0.804 -1.892 1.00 94.81 95 LEU A CA 1
ATOM 756 C C . LEU A 1 95 ? 14.776 -0.701 -1.930 1.00 94.81 95 LEU A C 1
ATOM 758 O O . LEU A 1 95 ? 15.360 0.018 -1.125 1.00 94.81 95 LEU A O 1
ATOM 762 N N . ASN A 1 96 ? 15.444 -1.383 -2.866 1.00 95.94 96 ASN A N 1
ATOM 763 C CA . ASN A 1 96 ? 16.905 -1.349 -2.989 1.00 95.94 96 ASN A CA 1
ATOM 764 C C . ASN A 1 96 ? 17.419 -0.333 -4.015 1.00 95.94 96 ASN A C 1
ATOM 766 O O . ASN A 1 96 ? 18.522 0.191 -3.857 1.00 95.94 96 ASN A O 1
ATOM 770 N N . LYS A 1 97 ? 16.685 -0.133 -5.114 1.00 97.62 97 LYS A N 1
ATOM 771 C CA . LYS A 1 97 ? 17.128 0.663 -6.271 1.00 97.62 97 LYS A CA 1
ATOM 772 C C . LYS A 1 97 ? 16.373 1.972 -6.445 1.00 97.62 97 LYS A C 1
ATOM 774 O O . LYS A 1 97 ? 16.905 2.828 -7.134 1.00 97.62 97 LYS A O 1
ATOM 779 N N . HIS A 1 98 ? 15.207 2.093 -5.820 1.00 97.00 98 HIS A N 1
ATOM 780 C CA . HIS A 1 98 ? 14.289 3.223 -5.932 1.00 97.00 98 HIS A CA 1
ATOM 781 C C . HIS A 1 98 ? 13.888 3.756 -4.545 1.00 97.00 98 HIS A C 1
ATOM 783 O O . HIS A 1 98 ? 12.783 4.247 -4.331 1.00 97.00 98 HIS A O 1
ATOM 789 N N . LYS A 1 99 ? 14.790 3.635 -3.559 1.00 94.25 99 LYS A N 1
ATOM 790 C CA . LYS A 1 99 ? 14.542 4.048 -2.167 1.00 94.25 99 LYS A CA 1
ATOM 791 C C . LYS A 1 99 ? 14.356 5.559 -2.008 1.00 94.25 99 LYS A C 1
ATOM 793 O O . LYS A 1 99 ? 13.797 5.997 -1.009 1.00 94.25 99 LYS A O 1
ATOM 798 N N . GLU A 1 100 ? 14.829 6.340 -2.973 1.00 95.31 100 GLU A N 1
ATOM 799 C CA . GLU A 1 100 ? 14.649 7.787 -3.063 1.00 95.31 100 GLU A CA 1
ATOM 800 C C . GLU A 1 100 ? 13.174 8.204 -3.159 1.00 95.31 100 GLU A C 1
ATOM 802 O O . GLU A 1 100 ? 12.840 9.309 -2.747 1.00 95.31 100 GLU A O 1
ATOM 807 N N . PHE A 1 101 ? 12.291 7.309 -3.618 1.00 95.81 101 PHE A N 1
ATOM 808 C CA . PHE A 1 101 ? 10.844 7.543 -3.698 1.00 95.81 101 PHE A CA 1
ATOM 809 C C . PHE A 1 101 ? 10.082 7.104 -2.435 1.00 95.81 101 PHE A C 1
ATOM 811 O O . PHE A 1 101 ? 8.858 7.219 -2.365 1.00 95.81 101 PHE A O 1
ATOM 818 N N . VAL A 1 102 ? 10.783 6.600 -1.413 1.00 95.12 102 VAL A N 1
ATOM 819 C CA . VAL A 1 102 ? 10.184 6.288 -0.110 1.00 95.12 102 VAL A CA 1
ATOM 820 C C . VAL A 1 102 ? 10.115 7.561 0.729 1.00 95.12 102 VAL A C 1
ATOM 822 O O . VAL A 1 102 ? 11.140 8.173 1.034 1.00 95.12 102 VAL A O 1
ATOM 825 N N . ILE A 1 103 ? 8.912 7.934 1.165 1.00 94.19 103 ILE A N 1
ATOM 826 C CA . ILE A 1 103 ? 8.707 9.128 1.989 1.00 94.19 103 ILE A CA 1
ATOM 827 C C . ILE A 1 103 ? 9.156 8.827 3.426 1.00 94.19 103 ILE A C 1
ATOM 829 O O . ILE A 1 103 ? 8.721 7.852 4.034 1.00 94.19 103 ILE A O 1
ATOM 833 N N . ASN A 1 104 ? 10.034 9.664 3.982 1.00 90.31 104 ASN A N 1
ATOM 834 C CA . ASN A 1 104 ? 10.574 9.495 5.340 1.00 90.31 104 ASN A CA 1
ATOM 835 C C . ASN A 1 104 ? 10.457 10.777 6.190 1.00 90.31 104 ASN A C 1
ATOM 837 O O . ASN A 1 104 ? 11.296 11.032 7.050 1.00 90.31 104 ASN A O 1
ATOM 841 N N . ASN A 1 105 ? 9.446 11.609 5.932 1.00 89.81 105 ASN A N 1
ATOM 842 C CA . ASN A 1 105 ? 9.153 12.792 6.746 1.00 89.81 105 ASN A CA 1
ATOM 843 C C . ASN A 1 105 ? 8.230 12.438 7.932 1.00 89.81 105 ASN A C 1
ATOM 845 O O . ASN A 1 105 ? 7.769 11.306 8.061 1.00 89.81 105 ASN A O 1
ATOM 849 N N . SER A 1 106 ? 7.958 13.409 8.805 1.00 86.00 106 SER A N 1
ATOM 850 C CA . SER A 1 106 ? 7.130 13.208 10.003 1.00 86.00 106 SER A CA 1
ATOM 851 C C . SER A 1 106 ? 5.656 12.913 9.712 1.00 86.00 106 SER A C 1
ATOM 853 O O . SER A 1 106 ? 4.972 12.393 10.589 1.00 86.00 106 SER A O 1
ATOM 855 N N . THR A 1 107 ? 5.162 13.235 8.515 1.00 85.88 107 THR A N 1
ATOM 856 C CA . THR A 1 107 ? 3.773 12.971 8.110 1.00 85.88 107 THR A CA 1
ATOM 857 C C . THR A 1 107 ? 3.608 11.594 7.464 1.00 85.88 107 THR A C 1
ATOM 859 O O . THR A 1 107 ? 2.489 11.101 7.341 1.00 85.88 107 THR A O 1
ATOM 862 N N . ALA A 1 108 ? 4.710 10.944 7.079 1.00 92.00 108 ALA A N 1
ATOM 863 C CA . ALA A 1 108 ? 4.693 9.624 6.475 1.00 92.00 108 ALA A CA 1
ATOM 864 C C . ALA A 1 108 ? 4.265 8.549 7.483 1.00 92.00 108 ALA A C 1
ATOM 866 O O . ALA A 1 108 ? 4.882 8.345 8.530 1.00 92.00 108 ALA A O 1
ATOM 867 N N . SER A 1 109 ? 3.230 7.805 7.117 1.00 92.69 109 SER A N 1
ATOM 868 C CA . SER A 1 109 ? 2.681 6.691 7.876 1.00 92.69 109 SER A CA 1
ATOM 869 C C . SER A 1 109 ? 3.092 5.364 7.250 1.00 92.69 109 SER A C 1
ATOM 871 O O . SER A 1 109 ? 2.979 5.148 6.039 1.00 92.69 109 SER A O 1
ATOM 873 N N . CYS A 1 110 ? 3.575 4.452 8.090 1.00 94.19 110 CYS A N 1
ATOM 874 C CA . CYS A 1 110 ? 3.747 3.060 7.712 1.00 94.19 110 CYS A CA 1
ATOM 875 C C . CYS A 1 110 ? 2.412 2.335 7.900 1.00 94.19 110 CYS A C 1
ATOM 877 O O . CYS A 1 110 ? 2.051 1.988 9.022 1.00 94.19 110 CYS A O 1
ATOM 879 N N . LEU A 1 111 ? 1.669 2.081 6.818 1.00 93.75 111 LEU A N 1
ATOM 880 C CA . LEU A 1 111 ? 0.364 1.422 6.954 1.00 93.75 111 LEU A CA 1
ATOM 881 C C . LEU A 1 111 ? 0.480 -0.020 7.476 1.00 93.75 111 LEU A C 1
ATOM 883 O O . LEU A 1 111 ? -0.461 -0.526 8.078 1.00 93.75 111 LEU A O 1
ATOM 887 N N . ALA A 1 112 ? 1.644 -0.664 7.325 1.00 92.38 112 ALA A N 1
ATOM 888 C CA . ALA A 1 112 ? 1.894 -1.991 7.888 1.00 92.38 112 ALA A CA 1
ATOM 889 C C . ALA A 1 112 ? 1.748 -2.036 9.421 1.00 92.38 112 ALA A C 1
ATOM 891 O O . ALA A 1 112 ? 1.383 -3.085 9.950 1.00 92.38 112 ALA A O 1
ATOM 892 N N . ASP A 1 113 ? 1.957 -0.913 10.120 1.00 90.88 113 ASP A N 1
ATOM 893 C CA . ASP A 1 113 ? 1.791 -0.821 11.577 1.00 90.88 113 ASP A CA 1
ATOM 894 C C . ASP A 1 113 ? 0.337 -1.084 12.013 1.00 90.88 113 ASP A C 1
ATOM 896 O O . ASP A 1 113 ? 0.094 -1.546 13.126 1.00 90.88 113 ASP A O 1
ATOM 900 N N . TYR A 1 114 ? -0.635 -0.855 11.121 1.00 90.38 114 TYR A N 1
ATOM 901 C CA . TYR A 1 114 ? -2.063 -1.085 11.373 1.00 90.38 114 TYR A CA 1
ATOM 902 C C . TYR A 1 114 ? -2.518 -2.479 10.949 1.00 90.38 114 TYR A C 1
ATOM 904 O O . TYR A 1 114 ? -3.684 -2.833 11.125 1.00 90.38 114 TYR A O 1
ATOM 912 N N . CYS A 1 115 ? -1.613 -3.311 10.437 1.00 87.69 115 CYS A N 1
ATOM 913 C CA . CYS A 1 115 ? -1.958 -4.660 10.025 1.00 87.69 115 CYS A CA 1
ATOM 914 C C . CYS A 1 115 ? -2.623 -5.515 11.124 1.00 87.69 115 CYS A C 1
ATOM 916 O O . CYS A 1 115 ? -3.555 -6.250 10.799 1.00 87.69 115 CYS A O 1
ATOM 918 N N . PRO A 1 116 ? -2.260 -5.396 12.420 1.00 84.19 116 PRO A N 1
ATOM 919 C CA . PRO A 1 116 ? -2.972 -6.089 13.495 1.00 84.19 116 PRO A CA 1
ATOM 920 C C . PRO A 1 116 ? -4.442 -5.672 13.663 1.00 84.19 116 PRO A C 1
ATOM 922 O O . PRO A 1 116 ? -5.244 -6.487 14.122 1.00 84.19 116 PRO A O 1
ATOM 925 N N . LEU A 1 117 ? -4.800 -4.431 13.305 1.00 84.94 117 LEU A N 1
ATOM 926 C CA . LEU A 1 117 ? -6.185 -3.938 13.336 1.00 84.94 117 LEU A CA 1
ATOM 927 C C . LEU A 1 117 ? -6.979 -4.446 12.136 1.00 84.94 117 LEU A C 1
ATOM 929 O O . LEU A 1 117 ? -8.119 -4.871 12.283 1.00 84.94 117 LEU A O 1
ATOM 933 N N . PHE A 1 118 ? -6.342 -4.458 10.968 1.00 83.75 118 PHE A N 1
ATOM 934 C CA . PHE A 1 118 ? -6.922 -4.935 9.714 1.00 83.75 118 PHE A CA 1
ATOM 935 C C . PHE A 1 118 ? -6.807 -6.456 9.515 1.00 83.75 118 PHE A C 1
ATOM 937 O O . PHE A 1 118 ? -7.273 -6.990 8.513 1.00 83.75 118 PHE A O 1
ATOM 944 N N . MET A 1 119 ? -6.179 -7.156 10.462 1.00 80.19 119 MET A N 1
ATOM 945 C CA . MET A 1 119 ? -5.967 -8.604 10.463 1.00 80.19 119 MET A CA 1
ATOM 946 C C . MET A 1 119 ? -5.366 -9.147 9.152 1.00 80.19 119 MET A C 1
ATOM 948 O O . MET A 1 119 ? -5.819 -10.178 8.649 1.00 80.19 119 MET A O 1
ATOM 952 N N . CYS A 1 120 ? -4.341 -8.500 8.577 1.00 78.62 120 CYS A N 1
ATOM 953 C CA . CYS A 1 120 ? -3.881 -8.897 7.233 1.00 78.62 120 CYS A CA 1
ATOM 954 C C . CYS A 1 120 ? -3.338 -10.329 7.130 1.00 78.62 120 CYS A C 1
ATOM 956 O O . CYS A 1 120 ? -3.299 -10.867 6.026 1.00 78.62 120 CYS A O 1
ATOM 958 N N . ASP A 1 121 ? -2.960 -10.964 8.243 1.00 72.56 121 ASP A N 1
ATOM 959 C CA . ASP A 1 121 ? -2.545 -12.375 8.273 1.00 72.56 121 ASP A CA 1
ATOM 960 C C . ASP A 1 121 ? -3.667 -13.340 7.855 1.00 72.56 121 ASP A C 1
ATOM 962 O O . ASP A 1 121 ? -3.401 -14.439 7.353 1.00 72.56 121 ASP A O 1
ATOM 966 N N . LEU A 1 122 ? -4.924 -12.927 8.042 1.00 69.94 122 LEU A N 1
ATOM 967 C CA . LEU A 1 122 ? -6.113 -13.703 7.685 1.00 69.94 122 LEU A CA 1
ATOM 968 C C . LEU A 1 122 ? -6.518 -13.524 6.219 1.00 69.94 122 LEU A C 1
ATOM 970 O O . LEU A 1 122 ? -7.295 -14.322 5.693 1.00 69.94 122 LEU A O 1
ATOM 974 N N . ILE A 1 123 ? -5.976 -12.506 5.552 1.00 67.06 123 ILE A N 1
ATOM 975 C CA . ILE A 1 123 ? -6.337 -12.130 4.189 1.00 67.06 123 ILE A CA 1
ATOM 976 C C . ILE A 1 123 ? -5.337 -12.766 3.222 1.00 67.06 123 ILE A C 1
ATOM 978 O O . ILE A 1 123 ? -4.120 -12.583 3.341 1.00 67.06 123 ILE A O 1
ATOM 982 N N . SER A 1 124 ? -5.843 -13.536 2.250 1.00 61.06 124 SER A N 1
ATOM 983 C CA . SER A 1 124 ? -4.989 -14.137 1.219 1.00 61.06 124 SER A CA 1
ATOM 984 C C . SER A 1 124 ? -4.191 -13.070 0.457 1.00 61.06 124 SER A C 1
ATOM 986 O O . SER A 1 124 ? -4.548 -11.899 0.384 1.00 61.06 124 SER A O 1
ATOM 988 N N . LYS A 1 125 ? -3.069 -13.481 -0.137 1.00 59.53 125 LYS A N 1
ATOM 989 C CA . LYS A 1 125 ? -2.313 -12.678 -1.115 1.00 59.53 125 LYS A CA 1
ATOM 990 C C . LYS A 1 125 ? -3.118 -12.355 -2.370 1.00 59.53 125 LYS A C 1
ATOM 992 O O . LYS A 1 125 ? -2.759 -11.423 -3.081 1.00 59.53 125 LYS A O 1
ATOM 997 N N . ASP A 1 126 ? -4.173 -13.115 -2.614 1.00 53.88 126 ASP A N 1
ATOM 998 C CA . ASP A 1 126 ? -5.003 -12.996 -3.798 1.00 53.88 126 ASP A CA 1
ATOM 999 C C . ASP A 1 126 ? -6.057 -11.905 -3.598 1.00 53.88 126 ASP A C 1
ATOM 1001 O O . ASP A 1 126 ? -6.670 -11.818 -2.536 1.00 53.88 126 ASP A O 1
ATOM 1005 N N . ASN A 1 127 ? -6.290 -11.107 -4.644 1.00 51.16 127 ASN A N 1
ATOM 1006 C CA . ASN A 1 127 ? -7.133 -9.897 -4.693 1.00 51.16 127 ASN A CA 1
ATOM 1007 C C . ASN A 1 127 ? -8.626 -10.094 -4.332 1.00 51.16 127 ASN A C 1
ATOM 1009 O O . ASN A 1 127 ? -9.446 -9.208 -4.549 1.00 51.16 127 ASN A O 1
ATOM 1013 N N . ASN A 1 128 ? -8.998 -11.254 -3.802 1.00 50.62 128 ASN A N 1
ATOM 1014 C CA . ASN A 1 128 ? -10.333 -11.620 -3.359 1.00 50.62 128 ASN A CA 1
ATOM 1015 C C . ASN A 1 128 ? -10.349 -11.679 -1.823 1.00 50.62 128 ASN A C 1
ATOM 1017 O O . ASN A 1 128 ? -10.380 -12.740 -1.199 1.00 50.62 128 ASN A O 1
ATOM 1021 N N . ILE A 1 129 ? -10.292 -10.490 -1.220 1.00 55.09 129 ILE A N 1
ATOM 1022 C CA . ILE A 1 129 ? -9.995 -10.248 0.201 1.00 55.09 129 ILE A CA 1
ATOM 1023 C C . ILE A 1 129 ? -10.975 -10.943 1.168 1.00 55.09 129 ILE A C 1
ATOM 1025 O O . ILE A 1 129 ? -10.599 -11.242 2.298 1.00 55.09 129 ILE A O 1
ATOM 1029 N N . ARG A 1 130 ? -12.202 -11.275 0.734 1.00 52.03 130 ARG A N 1
ATOM 1030 C CA . ARG A 1 130 ? -13.213 -11.932 1.589 1.00 52.03 130 ARG A CA 1
ATOM 1031 C C . ARG A 1 130 ? -13.617 -13.354 1.181 1.00 52.03 130 ARG A C 1
ATOM 1033 O O . ARG A 1 130 ? -14.262 -14.018 1.984 1.00 52.03 130 ARG A O 1
ATOM 1040 N N . SER A 1 131 ? -13.249 -13.856 -0.004 1.00 50.09 131 SER A N 1
ATOM 1041 C CA . SER A 1 131 ? -13.681 -15.201 -0.439 1.00 50.09 131 SER A CA 1
ATOM 1042 C C . SER A 1 131 ? -12.725 -16.334 -0.055 1.00 50.09 131 SER A C 1
ATOM 1044 O O . SER A 1 131 ? -13.085 -17.495 -0.200 1.00 50.09 131 SER A O 1
ATOM 1046 N N . ASN A 1 132 ? -11.546 -16.018 0.495 1.00 48.94 132 ASN A N 1
ATOM 1047 C CA . ASN A 1 132 ? -10.567 -17.007 0.955 1.00 48.94 132 ASN A CA 1
ATOM 1048 C C . ASN A 1 132 ? -9.972 -16.626 2.322 1.00 48.94 132 ASN A C 1
ATOM 1050 O O . ASN A 1 132 ? -8.753 -16.502 2.464 1.00 48.94 132 ASN A O 1
ATOM 1054 N N . ILE A 1 133 ? -10.819 -16.445 3.345 1.00 56.16 133 ILE A N 1
ATOM 1055 C CA . ILE A 1 133 ? -10.344 -16.555 4.734 1.00 56.16 133 ILE A CA 1
ATOM 1056 C C . ILE A 1 133 ? -9.786 -17.971 4.859 1.00 56.16 133 ILE A C 1
ATOM 1058 O O . ILE A 1 133 ? -10.515 -18.940 4.639 1.00 56.16 133 ILE A O 1
ATOM 1062 N N . LYS A 1 134 ? -8.486 -18.101 5.139 1.00 52.75 134 LYS A N 1
ATOM 1063 C CA . LYS A 1 134 ? -7.822 -19.400 5.298 1.00 52.75 134 LYS A CA 1
ATOM 1064 C C . LYS A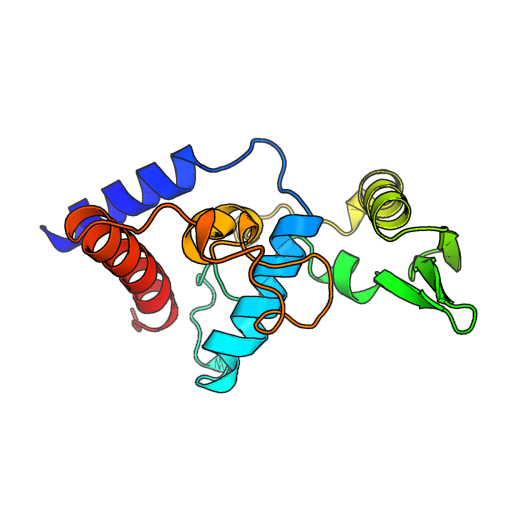 1 134 ? -8.484 -20.150 6.448 1.00 52.75 134 LYS A C 1
ATOM 1066 O O . LYS A 1 134 ? -8.076 -19.943 7.578 1.00 52.75 134 LYS A O 1
ATOM 1071 N N . SER A 1 135 ? -9.479 -20.982 6.140 1.00 50.38 135 SER A N 1
ATOM 1072 C CA . SER A 1 135 ? -10.187 -21.882 7.055 1.00 50.38 135 SER A CA 1
ATOM 1073 C C . SER A 1 135 ? -10.555 -21.214 8.386 1.00 50.38 135 SER A C 1
ATOM 1075 O O . SER A 1 135 ? -9.726 -21.124 9.288 1.00 50.38 135 SER A O 1
ATOM 1077 N N . PHE A 1 136 ? -11.816 -20.802 8.541 1.00 51.16 136 PHE A N 1
ATOM 1078 C CA . PHE A 1 136 ? -12.354 -20.286 9.812 1.00 51.16 136 PHE A CA 1
ATOM 1079 C C . PHE A 1 136 ? -11.932 -21.139 11.033 1.00 51.16 136 PHE A C 1
ATOM 1081 O O . PHE A 1 136 ? -11.663 -20.595 12.097 1.00 51.16 136 PHE A O 1
ATOM 1088 N N . ASP A 1 137 ? -11.733 -22.446 10.833 1.00 53.12 137 ASP A N 1
ATOM 1089 C CA . ASP A 1 137 ? -11.251 -23.424 11.819 1.00 53.12 137 ASP A CA 1
ATOM 1090 C C . ASP A 1 137 ? -9.864 -23.140 12.437 1.00 53.12 137 ASP A C 1
ATOM 1092 O O . ASP A 1 137 ? -9.539 -23.699 13.484 1.00 53.12 137 ASP A O 1
ATOM 1096 N N . LYS A 1 138 ? -9.013 -22.307 11.815 1.00 53.53 138 LYS A N 1
ATOM 1097 C CA . LYS A 1 138 ? -7.685 -21.924 12.349 1.00 53.53 138 LYS A CA 1
ATOM 1098 C C . LYS A 1 138 ? -7.639 -20.511 12.920 1.00 53.53 138 LYS A C 1
ATOM 1100 O O . LYS A 1 138 ? -6.624 -20.125 13.504 1.00 53.53 138 LYS A O 1
ATOM 1105 N N . VAL A 1 139 ? -8.702 -19.732 12.746 1.00 60.03 139 VAL A N 1
ATOM 1106 C CA . VAL A 1 139 ? -8.796 -18.400 13.334 1.00 60.03 139 VAL A CA 1
ATOM 1107 C C . VAL A 1 139 ? -9.116 -18.593 14.809 1.00 60.03 139 VAL A C 1
ATOM 1109 O O . VAL A 1 139 ? -10.177 -19.108 15.155 1.00 60.03 139 VAL A O 1
ATOM 1112 N N . LYS A 1 140 ? -8.191 -18.207 15.697 1.00 65.44 140 LYS A N 1
ATOM 1113 C CA . LYS A 1 140 ? -8.485 -18.158 17.132 1.00 65.44 140 LYS A CA 1
ATOM 1114 C C . LYS A 1 140 ? -9.687 -17.230 17.309 1.00 65.44 140 LYS A C 1
ATOM 1116 O O . LYS A 1 140 ? -9.572 -16.032 17.054 1.00 65.44 140 LYS A O 1
ATOM 1121 N N . VAL A 1 141 ? -10.824 -17.796 17.706 1.00 64.19 141 VAL A N 1
ATOM 1122 C CA . VAL A 1 141 ? -12.028 -17.031 18.035 1.00 64.19 141 VAL A CA 1
ATOM 1123 C C . VAL A 1 141 ? -11.636 -16.034 19.123 1.00 64.19 141 VAL A C 1
ATOM 1125 O O . VAL A 1 141 ? -11.100 -16.430 20.159 1.00 64.19 141 VAL A O 1
ATOM 1128 N N . CYS A 1 142 ? -11.812 -14.742 18.845 1.00 71.00 142 CYS A N 1
ATOM 1129 C CA . CYS A 1 142 ? -11.610 -13.705 19.846 1.00 71.00 142 CYS A CA 1
ATOM 1130 C C . CYS A 1 142 ? -12.632 -13.903 20.967 1.00 71.00 142 CYS A C 1
ATOM 1132 O O . CYS A 1 142 ? -13.815 -14.120 20.690 1.00 71.00 142 CYS A O 1
ATOM 1134 N N . ASP A 1 143 ? -12.187 -13.825 22.218 1.00 83.69 143 ASP A N 1
ATOM 1135 C CA . ASP A 1 143 ? -13.125 -13.683 23.326 1.00 83.69 143 ASP A CA 1
ATOM 1136 C C . ASP A 1 143 ? -13.676 -12.246 23.386 1.00 83.69 143 ASP A C 1
ATOM 1138 O O . ASP A 1 143 ? -13.271 -11.358 22.627 1.00 83.69 143 ASP A O 1
ATOM 1142 N N . GLU A 1 144 ? -14.648 -12.019 24.267 1.00 86.38 144 GLU A N 1
ATOM 1143 C CA . GLU A 1 144 ? -15.303 -10.717 24.407 1.00 86.38 144 GLU A CA 1
ATOM 1144 C C . GLU A 1 144 ? -14.310 -9.603 24.779 1.00 86.38 144 GLU A C 1
ATOM 1146 O O . GLU A 1 144 ? -14.408 -8.484 24.273 1.00 86.38 144 GLU A O 1
ATOM 1151 N N . SER A 1 145 ? -13.303 -9.914 25.599 1.00 83.50 145 SER A N 1
ATOM 1152 C CA . SER A 1 145 ? -12.294 -8.941 26.015 1.00 83.50 145 SER A CA 1
ATOM 1153 C C . SER A 1 145 ? -11.354 -8.563 24.866 1.00 83.50 145 SER A C 1
ATOM 1155 O O . SER A 1 145 ? -11.097 -7.376 24.649 1.00 83.50 145 SER A O 1
ATOM 1157 N N . ASP A 1 146 ? -10.924 -9.547 24.070 1.00 80.94 146 ASP A N 1
ATOM 1158 C CA . ASP A 1 146 ? -10.129 -9.352 22.857 1.00 80.94 146 ASP A CA 1
ATOM 1159 C C . ASP A 1 146 ? -10.891 -8.500 21.828 1.00 80.94 146 ASP A C 1
ATOM 1161 O O . ASP A 1 146 ? -10.310 -7.607 21.200 1.00 80.94 146 ASP A O 1
ATOM 1165 N N . PHE A 1 147 ? -12.194 -8.753 21.657 1.00 82.62 147 PHE A N 1
ATOM 1166 C CA . PHE A 1 147 ? -13.044 -7.989 20.744 1.00 82.62 147 PHE A CA 1
ATOM 1167 C C . PHE A 1 147 ? -13.178 -6.531 21.184 1.00 82.62 147 PHE A C 1
ATOM 1169 O O . PHE A 1 147 ? -12.886 -5.632 20.394 1.00 82.62 147 PHE A O 1
ATOM 1176 N N . ILE A 1 148 ? -13.559 -6.291 22.444 1.00 85.56 148 ILE A N 1
ATOM 1177 C CA . ILE A 1 148 ? -13.706 -4.937 22.997 1.00 85.56 148 ILE A CA 1
ATOM 1178 C C . ILE A 1 148 ? -12.386 -4.174 22.870 1.00 85.56 148 ILE A C 1
ATOM 1180 O O . ILE A 1 148 ? -12.369 -3.012 22.455 1.00 85.56 148 ILE A O 1
ATOM 1184 N N . HIS A 1 149 ? -11.262 -4.832 23.166 1.00 83.38 149 HIS A N 1
ATOM 1185 C CA . HIS A 1 149 ? -9.949 -4.217 23.042 1.00 83.38 149 HIS A CA 1
ATOM 1186 C C . HIS A 1 149 ? -9.656 -3.790 21.598 1.00 83.38 149 HIS A C 1
ATOM 1188 O O . HIS A 1 149 ? -9.374 -2.616 21.354 1.00 83.38 149 HIS A O 1
ATOM 1194 N N . ARG A 1 150 ? -9.795 -4.690 20.620 1.00 80.88 150 ARG A N 1
ATOM 1195 C CA . ARG A 1 150 ? -9.544 -4.375 19.200 1.00 80.88 150 ARG A CA 1
ATOM 1196 C C . ARG A 1 150 ? -10.509 -3.332 18.648 1.00 80.88 150 ARG A C 1
ATOM 1198 O O . ARG A 1 150 ? -10.089 -2.443 17.909 1.00 80.88 150 ARG A O 1
ATOM 1205 N N . GLN A 1 151 ? -11.781 -3.405 19.035 1.00 85.94 151 GLN A N 1
ATOM 1206 C CA . GLN A 1 151 ? -12.788 -2.416 18.665 1.00 85.94 151 GLN A CA 1
ATOM 1207 C C . GLN A 1 151 ? -12.399 -1.027 19.177 1.00 85.94 151 GLN A C 1
ATOM 1209 O O . GLN A 1 151 ? -12.458 -0.063 18.418 1.00 85.94 151 GLN A O 1
ATOM 1214 N N . SER A 1 152 ? -11.942 -0.925 20.430 1.00 88.06 152 SER A N 1
ATOM 1215 C CA . SER A 1 152 ? -11.498 0.346 21.010 1.00 88.06 152 SER A CA 1
ATOM 1216 C C . SER A 1 152 ? -10.294 0.942 20.273 1.00 88.06 152 SER A C 1
ATOM 1218 O O . SER A 1 152 ? -10.252 2.149 20.043 1.00 88.06 152 SER A O 1
ATOM 1220 N N . GLN A 1 153 ? -9.351 0.102 19.832 1.00 84.69 153 GLN A N 1
ATOM 1221 C CA . GLN A 1 153 ? -8.193 0.541 19.053 1.00 84.69 153 GLN A CA 1
ATOM 1222 C C . GLN A 1 153 ? -8.606 1.043 17.669 1.00 84.69 153 GLN A C 1
ATOM 1224 O O . GLN A 1 153 ? -8.178 2.118 17.258 1.00 84.69 153 GLN A O 1
ATOM 1229 N N . CYS A 1 154 ? -9.463 0.291 16.971 1.00 85.81 154 CYS A N 1
ATOM 1230 C CA . CYS A 1 154 ? -9.997 0.699 15.674 1.00 85.81 154 CYS A CA 1
ATOM 1231 C C . CYS A 1 154 ? -10.736 2.038 15.786 1.00 85.81 154 CYS A C 1
ATOM 1233 O O . CYS A 1 154 ? -10.439 2.970 15.041 1.00 85.81 154 CYS A O 1
ATOM 1235 N N . LYS A 1 155 ? -11.623 2.163 16.782 1.00 87.75 155 LYS A N 1
ATOM 1236 C CA . LYS A 1 155 ? -12.362 3.396 17.044 1.00 87.75 155 LYS A CA 1
ATOM 1237 C C . LYS A 1 155 ? -11.427 4.579 17.281 1.00 87.75 155 LYS A C 1
ATOM 1239 O O . LYS A 1 155 ? -11.600 5.593 16.629 1.00 87.75 155 LYS A O 1
ATOM 1244 N N . ALA A 1 156 ? -10.413 4.445 18.133 1.00 86.50 156 ALA A N 1
ATOM 1245 C CA . ALA A 1 156 ? -9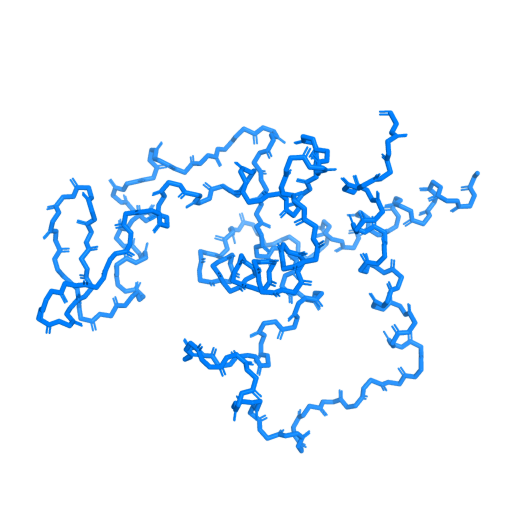.489 5.545 18.410 1.00 86.50 156 ALA A CA 1
ATOM 1246 C C . ALA A 1 156 ? -8.726 6.022 17.163 1.00 86.50 156 ALA A C 1
ATOM 1248 O O . ALA A 1 156 ? -8.519 7.221 16.991 1.00 86.50 156 ALA A O 1
ATOM 1249 N N . VAL A 1 157 ? -8.320 5.097 16.285 1.00 86.81 157 VAL A N 1
ATOM 1250 C CA . VAL A 1 157 ? -7.652 5.457 15.026 1.00 86.81 157 VAL A CA 1
ATOM 1251 C C . VAL A 1 157 ? -8.622 6.177 14.087 1.00 86.81 157 VAL A C 1
ATOM 1253 O O . VAL A 1 157 ? -8.266 7.215 13.537 1.00 86.81 157 VAL A O 1
ATOM 1256 N N . ILE A 1 158 ? -9.848 5.670 13.930 1.00 86.81 158 ILE A N 1
ATOM 1257 C CA . ILE A 1 158 ? -10.871 6.298 13.083 1.00 86.81 158 ILE A CA 1
ATOM 1258 C C . ILE A 1 158 ? -11.269 7.673 13.623 1.00 86.81 158 ILE A C 1
ATOM 1260 O O . ILE A 1 158 ? -11.239 8.642 12.870 1.00 86.81 158 ILE A O 1
ATOM 1264 N N . ASP A 1 159 ? -11.556 7.784 14.917 1.00 87.06 159 ASP A N 1
ATOM 1265 C CA . ASP A 1 159 ? -11.886 9.045 15.583 1.00 87.06 159 ASP A CA 1
ATOM 1266 C C . ASP A 1 159 ? -10.762 10.073 15.353 1.00 87.06 159 ASP A C 1
ATOM 1268 O O . ASP A 1 159 ? -11.021 11.178 14.898 1.00 87.06 159 ASP A O 1
ATOM 1272 N N . SER A 1 160 ? -9.484 9.685 15.482 1.00 86.12 160 SER A N 1
ATOM 1273 C CA . SER A 1 160 ? -8.354 10.591 15.193 1.00 86.12 160 SER A CA 1
ATOM 1274 C C . SER A 1 160 ? -8.286 11.110 13.747 1.00 86.12 160 SER A C 1
ATOM 1276 O O . SER A 1 160 ? -7.609 12.102 13.471 1.00 86.12 160 SER A O 1
ATOM 1278 N N . CYS A 1 161 ? -8.957 10.434 12.812 1.00 88.50 161 CYS A N 1
ATOM 1279 C CA . CYS A 1 161 ? -8.996 10.808 11.407 1.00 88.50 161 CYS A CA 1
ATOM 1280 C C . CYS A 1 161 ? -10.164 11.735 11.057 1.00 88.50 161 CYS A C 1
ATOM 1282 O O . CYS A 1 161 ? -10.035 12.474 10.082 1.00 88.50 161 CYS A O 1
ATOM 1284 N N . PHE A 1 162 ? -11.262 11.709 11.819 1.00 84.50 162 PHE A N 1
ATOM 1285 C CA . PHE A 1 162 ? -12.500 12.437 11.502 1.00 84.50 162 PHE A CA 1
ATOM 1286 C C . PHE A 1 162 ? -12.964 13.402 12.593 1.00 84.50 162 PHE A C 1
ATOM 1288 O O . PHE A 1 162 ? -13.804 14.259 12.319 1.00 84.50 162 PHE A O 1
ATOM 1295 N N . ASP A 1 163 ? -12.409 13.318 13.799 1.00 76.81 163 ASP A N 1
ATOM 1296 C CA . ASP A 1 163 ? -12.670 14.296 14.841 1.00 76.81 163 ASP A CA 1
ATOM 1297 C C . ASP A 1 163 ? -11.920 15.580 14.494 1.00 76.81 163 ASP A C 1
ATOM 1299 O O . ASP A 1 163 ? -10.700 15.702 14.634 1.00 76.81 163 ASP A O 1
ATOM 1303 N N . SER A 1 164 ? -12.684 16.547 13.997 1.00 53.00 164 SER A N 1
ATOM 1304 C CA . SER A 1 164 ? -12.251 17.920 13.793 1.00 53.00 164 SER A CA 1
ATOM 1305 C C . SER A 1 164 ? -11.818 18.520 15.132 1.00 53.00 164 SER A C 1
ATOM 1307 O O . SER A 1 164 ? -12.659 18.916 15.941 1.00 53.00 164 SER A O 1
ATOM 1309 N N . SER A 1 165 ? -10.504 18.560 15.357 1.00 44.31 165 SER A N 1
ATOM 1310 C CA . SER A 1 165 ? -9.861 19.534 16.244 1.00 44.31 165 SER A CA 1
ATOM 1311 C C . SER A 1 165 ? -9.352 20.697 15.409 1.00 44.31 165 SER A C 1
ATOM 1313 O O . SER A 1 165 ? -8.639 20.415 14.419 1.00 44.31 165 SER A O 1
#

Radius of gyration: 17.26 Å; chains: 1; bounding box: 35×43×52 Å

Secondary structure (DSSP, 8-state):
-HHHHHHHHHHHHHHHS--SS--HHHHHHHHHHIIIIITTTS-GGGS-TT-TT-GGGBTTHHHHHTEEE-TTS-EEETTT--EESSHHHHHHHHHHH-GGGS--STT-B-GGGGHHHHTGGGS-SSS-TTT--S-GGGS-PPPHHHHHHHHHHHHHHHHHHHS--

Organism: NCBI:txid96789

Sequence (165 aa):
VKDLIVLTTINIIINKSKSSDCSLDLSRRVLQLINQDVLSIVSIDSMSSNCQLNPNNNKYIDIEKHHHISNSGDWQCGYCNKLFRSSKYLDRHMLNKHKEFVINNSTASCLADYCPLFMCDLISKDNNIRSNIKSFDKVKVCDESDFIHRQSQCKAVIDSCFDSS

InterPro domains:
  IPR013087 Zinc finger C2H2-type [PS00028] (77-98)
  IPR013087 Zinc finger C2H2-type [PS50157] (75-98)
  IPR013087 Zinc finger C2H2-type [SM00355] (75-98)
  IPR036236 Zinc finger C2H2 superfamily [SSF57667] (62-102)

Foldseek 3Di:
DVLVVLLVVLVVVLVVLDDPDQDPLLLVLLLLCCVVPPCVVDPLVLWDLLQLSRLVLAQCNVVVVQFDQDPVRFTAGNVPGDTHNDSVVSSVCCVPPVVVSGDDDPSHHRSSSCCVLVVCVQADPDPPRPPCRPDPVPPDPDDPVSVVVSVSSVVSSVCNTNVDD

pLDDT: mean 80.95, std 17.22, range [39.03, 97.94]

=== Feature glossary ===
A reading guide for the features in this record.

Start from the sequence.

  · Sequence gives the chain of amino acids in standard one-letter code (A=alanine, C=cysteine, …, Y=tyrosine), read N→C. It is the only feature that is directly encoded by the gene; all structural features are derived from the folded form of this sequence.

Fold it, and you get atomic coordinates and the backbone conformation that goes with them.

  · The mmCIF table is the protein's shape written out atom by atom. For each backbone N, Cα, C, and carbonyl O, it records an (x, y, z) coordinate triple in Å plus the residue type, chain letter, and residue number.

  · Backbone dihedral angles. Every residue except chain termini has a φ (preceding-C → N → Cα → C) and a ψ (N → Cα → C → next-N). They are reported in degrees following the IUPAC sign convention. Secondary structure is essentially a statement about which (φ, ψ) basin each residue occupies.

  · DSSP 8-state secondary structure assigns each residue one of H (α-helix), G (3₁₀-helix), I (π-helix), E (extended β-strand), B (isolated β-bridge), T (hydrogen-bonded turn), S (bend), or '-' (coil). The assignment is computed from backbone hydrogen-bond geometry via the Kabsch–Sander algorithm.

  · P-SEA three-state annotation labels each residue as helix, strand, or coil based purely on the geometry of the Cα trace. It serves as a fallback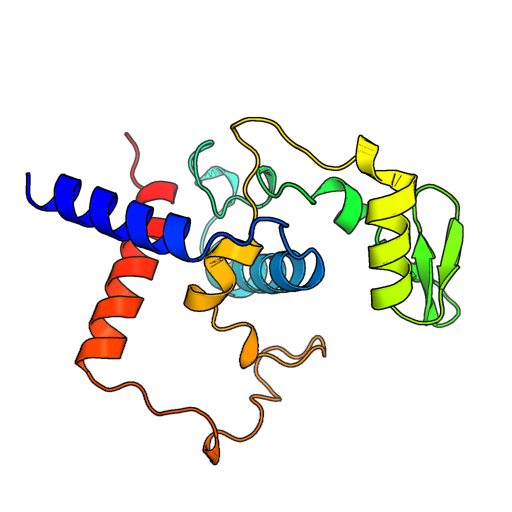 when the full backbone (and thus DSSP) is unavailable.

Summarize the fold with a handful of shape descriptors and a per-residue structural alphabet.

  · Radius of gyration (Rg) is the root-mean-square distance of Cα atoms from their centroid — a single number for overall size and compactness. A globular domain of N residues has Rg ≈ 2.2·N^0.38 Å; an extended or disordered chain has a much larger Rg. The Cα contact count is the number of residue pairs whose Cα atoms are within 8 Å and are more than four positions apart in sequence — a standard proxy for tertiary packing density. The bounding box is the smallest axis-aligned box enclosing all Cα atoms.

  · Foldseek's 3Di representation compresses backbone geometry into a per-residue letter drawn from a learned twenty-state alphabet. It captures the tertiary interaction pattern around each residue — which residues are packed against it in space, regardless of where they are in sequence.

  · Accessible surface area quantifies burial. A residue with SASA near zero is packed into the hydrophobic core; one with SASA >100 Å² sits on the surface. Computed here via the Shrake–Rupley numerical algorithm with a 1.4 Å probe.

Ask how reliable the model is.

  · For AlphaFold models, the B-factor field carries pLDDT — the model's own estimate of local accuracy on a 0–100 scale. Regions with pLDDT<50 should be treated as essentially unmodeled; they often correspond to intrinsically disordered segments.

  · For experimental (PDB) structures, the B-factor (temperature factor) quantifies the positional spread of each atom in the crystal — a combination of thermal vibration and static disorder — in units of Å². High B-factors mark flexible loops or poorly resolved regions; low B-factors mark the rigid, well-ordered core.

  · PAE(i, j) answers: if I align the predicted and true structures on residue i, how far off (in Å) do I expect residue j to be? A block-diagonal PAE matrix with low values on the blocks and high values off-diagonal is the signature of a multi-domain protein with confidently predicted domains but uncertain inter-domain orientation.

Place it in context: what it resembles, what it is annotated as, and how it looks.

  · Structural nearest neighbors (via Foldseek easy-search vs the PDB). Reported per hit: target PDB id, E-value, and alignment TM-score. A TM-score above ~0.5 is the conventional threshold for 'same fold'.

  · Functional annotations link the protein to curated databases. InterPro entries identify conserved domains and families by matching the sequence against member-database signatures (Pfam, PROSITE, CDD, …). Gene Ontology (GO) terms describe molecular function, biological process, and cellular component in a controlled vocabulary. CATH places the structure in a hierarchical fold classification (Class/Architecture/Topology/Homologous-superfamily). The organism is the source species.

  · Plot images: a contact map (which residues are close in 3D, as an N×N binary image), a Ramachandran scatter (backbone torsion angles, revealing secondary-structure composition at a glance), and — for AlphaFold structures — a PAE heatmap (pairwise prediction confidence).

  · Structure images are PyMOL renders from six orthogonal camera directions. Cartoon representation draws helices as coils and strands as arrows; sticks shows the backbone as bonds; surface shows the solvent-excluded envelope. Rainbow coloring maps sequence position to hue (blue→red, N→C); chain coloring assigns a distinct color per polypeptide.